Protein AF-A0A6A6Y5A8-F1 (afdb_monomer)

Solvent-ac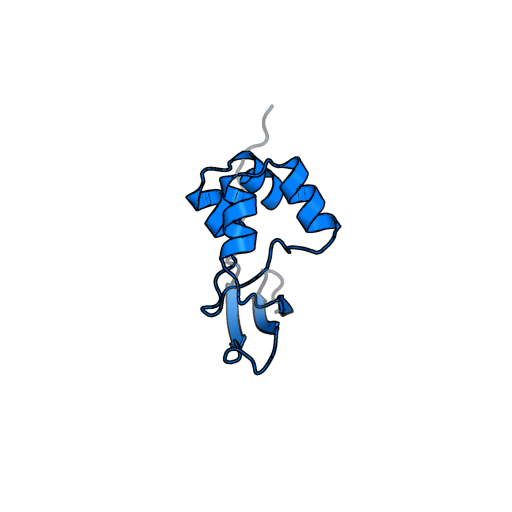cessible surface area (backbone atoms only — not comparable to full-atom values): 7106 Å² total; per-residue (Å²): 138,81,85,77,94,76,80,81,74,86,68,76,67,51,73,48,78,50,78,48,78,47,74,59,62,90,88,77,50,59,51,27,42,39,40,39,39,38,39,37,37,47,92,83,76,54,75,42,79,45,79,48,81,45,80,32,49,45,47,91,65,64,60,65,61,50,48,46,55,70,75,45,53,65,67,57,49,51,51,32,43,76,70,61,78,45,54,77,60,29,18,41,94,88,67,49,50,43,48,64,52,44,26,62,74,60,65,35,59,70,49,49,51,62,75,72,108

Radius of gyration: 19.73 Å; Cα contacts (8 Å, |Δi|>4): 165; chains: 1; bounding box: 42×52×41 Å

Structure (mmCIF, N/CA/C/O backbone):
data_AF-A0A6A6Y5A8-F1
#
_entry.id   AF-A0A6A6Y5A8-F1
#
loop_
_atom_site.group_PDB
_atom_site.id
_atom_site.type_symbol
_atom_site.label_atom_id
_atom_site.label_alt_id
_atom_site.label_comp_id
_atom_site.label_asym_id
_atom_site.label_entity_id
_atom_site.label_seq_id
_atom_site.pdbx_PDB_ins_code
_atom_site.Cartn_x
_atom_site.Cartn_y
_atom_site.Cartn_z
_atom_site.occupancy
_atom_site.B_iso_or_equiv
_atom_site.auth_seq_id
_atom_site.auth_comp_id
_atom_site.auth_asym_id
_atom_site.auth_atom_id
_atom_site.pdbx_PDB_model_num
ATOM 1 N N . MET A 1 1 ? 27.081 35.990 -9.761 1.00 36.75 1 MET A N 1
ATOM 2 C CA . MET A 1 1 ? 27.466 35.500 -11.101 1.00 36.75 1 MET A CA 1
ATOM 3 C C . MET A 1 1 ? 26.854 34.113 -11.242 1.00 36.75 1 MET A C 1
ATOM 5 O O . MET A 1 1 ? 27.252 33.217 -10.514 1.00 36.75 1 MET A O 1
ATOM 9 N N . VAL A 1 2 ? 25.778 33.991 -12.022 1.00 32.03 2 VAL A N 1
ATOM 10 C CA . VAL A 1 2 ? 24.966 32.763 -12.133 1.00 32.03 2 VAL A CA 1
ATOM 11 C C . VAL A 1 2 ? 25.552 31.892 -13.253 1.00 32.03 2 VAL A C 1
ATOM 13 O O . VAL A 1 2 ? 25.778 32.435 -14.339 1.00 32.03 2 VAL A O 1
ATOM 16 N N . PRO A 1 3 ? 25.821 30.590 -13.044 1.00 32.34 3 PRO A N 1
ATOM 17 C CA . PRO A 1 3 ? 26.278 29.718 -14.118 1.00 32.34 3 PRO A CA 1
ATOM 18 C C . PRO A 1 3 ? 25.130 29.467 -15.099 1.00 32.34 3 PRO A C 1
ATOM 20 O O . PRO A 1 3 ? 24.008 29.160 -14.699 1.00 32.34 3 PRO A O 1
ATOM 23 N N . ARG A 1 4 ? 25.421 29.635 -16.391 1.00 40.44 4 ARG A N 1
ATOM 24 C CA . ARG A 1 4 ? 24.475 29.472 -17.496 1.00 40.44 4 ARG A CA 1
ATOM 25 C C . ARG A 1 4 ? 24.060 28.007 -17.638 1.00 40.44 4 ARG A C 1
ATOM 27 O O . ARG A 1 4 ? 24.899 27.127 -17.797 1.00 40.44 4 ARG A O 1
ATOM 34 N N . THR A 1 5 ? 22.753 27.775 -17.627 1.00 48.47 5 THR A N 1
ATOM 35 C CA . THR A 1 5 ? 22.077 26.562 -18.094 1.00 48.47 5 THR A CA 1
ATOM 36 C C . THR A 1 5 ? 22.226 26.437 -19.611 1.00 48.47 5 THR A C 1
ATOM 38 O O . THR A 1 5 ? 21.337 26.777 -20.382 1.00 48.47 5 THR A O 1
ATOM 41 N N . SER A 1 6 ? 23.382 25.969 -20.056 1.00 48.44 6 SER A N 1
ATOM 42 C CA . SER A 1 6 ? 23.622 25.578 -21.443 1.00 48.44 6 SER A CA 1
ATOM 43 C C . SER A 1 6 ? 24.755 24.565 -21.410 1.00 48.44 6 SER A C 1
ATOM 45 O O . SER A 1 6 ? 25.895 24.991 -21.297 1.00 48.44 6 SER A O 1
ATOM 47 N N . ASP A 1 7 ? 24.392 23.277 -21.323 1.00 40.12 7 ASP A N 1
ATOM 48 C CA . ASP A 1 7 ? 25.179 22.074 -21.693 1.00 40.12 7 ASP A CA 1
ATOM 49 C C . ASP A 1 7 ? 24.679 20.790 -20.989 1.00 40.12 7 ASP A C 1
ATOM 51 O O . ASP A 1 7 ? 25.440 19.859 -20.728 1.00 40.12 7 ASP A O 1
ATOM 55 N N . VAL A 1 8 ? 23.376 20.667 -20.698 1.00 45.81 8 VAL A N 1
ATOM 56 C CA . VAL A 1 8 ? 22.810 19.332 -20.446 1.00 45.81 8 VAL A CA 1
ATOM 57 C C . VAL A 1 8 ? 22.413 18.770 -21.799 1.00 45.81 8 VAL A C 1
ATOM 59 O O . VAL A 1 8 ? 21.335 19.054 -22.315 1.00 45.81 8 VAL A O 1
ATOM 62 N N . ALA A 1 9 ? 23.326 18.012 -22.402 1.00 44.94 9 ALA A N 1
ATOM 63 C CA . ALA A 1 9 ? 23.002 17.164 -23.534 1.00 44.94 9 ALA A CA 1
ATOM 64 C C . ALA A 1 9 ? 21.714 16.386 -23.215 1.00 44.94 9 ALA A C 1
ATOM 66 O O . ALA A 1 9 ? 21.637 15.682 -22.204 1.00 44.94 9 ALA A O 1
ATOM 67 N N . ASN A 1 10 ? 20.699 16.542 -24.068 1.00 46.78 10 ASN A N 1
ATOM 68 C CA . ASN A 1 10 ? 19.480 15.741 -24.049 1.00 46.78 10 ASN A CA 1
ATOM 69 C C . ASN A 1 10 ? 19.849 14.292 -24.394 1.00 46.78 10 ASN A C 1
ATOM 71 O O . ASN A 1 10 ? 19.687 13.833 -25.522 1.00 46.78 10 ASN A O 1
ATOM 75 N N . PHE A 1 11 ? 20.404 13.570 -23.424 1.00 54.69 11 PHE A N 1
ATOM 76 C CA . PHE A 1 11 ? 20.615 12.140 -23.528 1.00 54.69 11 PHE A CA 1
ATOM 77 C C . PHE A 1 11 ? 19.246 11.473 -23.464 1.00 54.69 11 PHE A C 1
ATOM 79 O O . PHE A 1 11 ? 18.610 11.437 -22.410 1.00 54.69 11 PHE A O 1
ATOM 86 N N . VAL A 1 12 ? 18.791 10.962 -24.606 1.00 55.75 12 VAL A N 1
ATOM 87 C CA . VAL A 1 12 ? 17.581 10.146 -24.707 1.00 55.75 12 VAL A CA 1
ATOM 88 C C . VAL A 1 12 ? 17.759 8.929 -23.797 1.00 55.75 12 VAL A C 1
ATOM 90 O O . VAL A 1 12 ? 18.480 7.989 -24.126 1.00 55.75 12 VAL A O 1
ATOM 93 N N . ARG A 1 13 ? 17.140 8.963 -22.616 1.00 65.38 13 ARG A N 1
ATOM 94 C CA . ARG A 1 13 ? 17.007 7.793 -21.746 1.00 65.38 13 ARG A CA 1
ATOM 95 C C . ARG A 1 13 ? 15.870 6.950 -22.297 1.00 65.38 13 ARG A C 1
ATOM 97 O O . ARG A 1 13 ? 14.723 7.386 -22.272 1.00 65.38 13 ARG A O 1
ATOM 104 N N . TYR A 1 14 ? 16.183 5.753 -22.781 1.00 74.25 14 TYR A N 1
ATOM 105 C CA . TYR A 1 14 ? 15.148 4.780 -23.110 1.00 74.25 14 TYR A CA 1
ATOM 106 C C . TYR A 1 14 ? 14.816 3.982 -21.849 1.00 74.25 14 TYR A C 1
ATOM 108 O O . TYR A 1 14 ? 15.673 3.266 -21.321 1.00 74.25 14 TYR A O 1
ATOM 116 N N . ILE A 1 15 ? 13.592 4.156 -21.352 1.00 84.31 15 ILE A N 1
ATOM 117 C CA . ILE A 1 15 ? 13.054 3.437 -20.198 1.00 84.31 15 ILE A CA 1
ATOM 118 C C . ILE A 1 15 ? 11.868 2.618 -20.694 1.00 84.31 15 ILE A C 1
ATOM 120 O O . ILE A 1 15 ? 10.910 3.179 -21.218 1.00 84.31 15 ILE A O 1
ATOM 124 N N . ASP A 1 16 ? 11.957 1.305 -20.522 1.00 89.56 16 ASP A N 1
ATOM 125 C CA . ASP A 1 16 ? 10.870 0.367 -20.778 1.00 89.56 16 ASP A CA 1
ATOM 126 C C . ASP A 1 16 ? 10.446 -0.274 -19.455 1.00 89.56 16 ASP A C 1
ATOM 128 O O . ASP A 1 16 ? 11.284 -0.562 -18.592 1.00 89.56 16 ASP A O 1
ATOM 132 N N . GLU A 1 17 ? 9.145 -0.452 -19.269 1.00 92.06 17 GLU A N 1
ATOM 133 C CA . GLU A 1 17 ? 8.569 -0.871 -18.001 1.00 92.06 17 GLU A CA 1
ATOM 134 C C . GLU A 1 17 ? 7.452 -1.895 -18.197 1.00 92.06 17 GLU A C 1
ATOM 136 O O . GLU A 1 17 ? 6.450 -1.634 -18.857 1.00 92.06 17 GLU A O 1
ATOM 141 N N . ALA A 1 18 ? 7.592 -3.036 -17.522 1.00 93.12 18 ALA A N 1
ATOM 142 C CA . ALA A 1 18 ? 6.552 -4.047 -17.410 1.00 93.12 18 ALA A CA 1
ATOM 143 C C . ALA A 1 18 ? 6.079 -4.166 -15.956 1.00 93.12 18 ALA A C 1
ATOM 145 O O . ALA A 1 18 ? 6.877 -4.136 -15.012 1.00 93.12 18 ALA A O 1
ATOM 146 N N . ARG A 1 19 ? 4.767 -4.328 -15.771 1.00 93.31 19 ARG A N 1
ATOM 147 C CA . ARG A 1 19 ? 4.140 -4.525 -14.460 1.00 93.31 19 ARG A CA 1
ATOM 148 C C . ARG A 1 19 ? 3.266 -5.767 -14.466 1.00 93.31 19 ARG A C 1
ATOM 150 O O . ARG A 1 19 ? 2.534 -6.009 -15.419 1.00 93.31 19 ARG A O 1
ATOM 157 N N . LEU A 1 20 ? 3.315 -6.502 -13.363 1.00 93.12 20 LEU A N 1
ATOM 158 C CA . LEU A 1 20 ? 2.411 -7.600 -13.054 1.00 93.12 20 LEU A CA 1
ATOM 159 C C . LEU A 1 20 ? 1.810 -7.343 -11.674 1.00 93.12 20 LEU A C 1
ATOM 161 O O . LEU A 1 20 ? 2.547 -7.159 -10.707 1.00 93.12 20 LEU A O 1
ATOM 165 N N . SER A 1 21 ? 0.486 -7.362 -11.570 1.00 91.50 21 SER A N 1
ATOM 166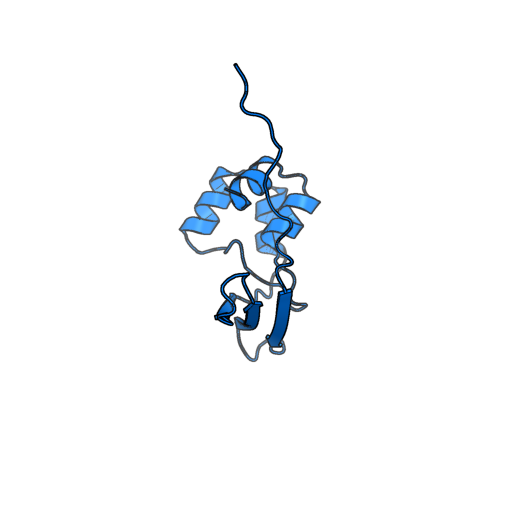 C CA . SER A 1 21 ? -0.219 -7.298 -10.292 1.00 91.50 21 SER A CA 1
ATOM 167 C C . SER A 1 21 ? -1.103 -8.525 -10.108 1.00 91.50 21 SER A C 1
ATOM 169 O O . SER A 1 21 ? -1.777 -8.977 -11.030 1.00 91.50 21 SER A O 1
ATOM 171 N N . PHE A 1 22 ? -1.100 -9.055 -8.890 1.00 91.44 22 PHE A N 1
ATOM 172 C CA . PHE A 1 22 ? -1.981 -10.127 -8.460 1.00 91.44 22 PHE A CA 1
ATOM 173 C C . PHE A 1 22 ? -2.721 -9.689 -7.202 1.00 91.44 22 PHE A C 1
ATOM 175 O O . PHE A 1 22 ? -2.111 -9.405 -6.168 1.00 91.44 22 PHE A O 1
ATOM 182 N N . ILE A 1 23 ? -4.045 -9.638 -7.304 1.00 90.00 23 ILE A N 1
ATOM 183 C CA . ILE A 1 23 ? -4.945 -9.341 -6.195 1.00 90.00 23 ILE A CA 1
ATOM 184 C C . ILE A 1 23 ? -5.818 -10.585 -6.019 1.00 90.00 23 ILE A C 1
ATOM 186 O O . ILE A 1 23 ? -6.649 -10.862 -6.885 1.00 90.00 23 ILE A O 1
ATOM 190 N N . PRO A 1 24 ? -5.602 -11.386 -4.963 1.00 87.75 24 PRO A N 1
ATOM 191 C CA . PRO A 1 24 ? -6.430 -12.554 -4.703 1.00 87.75 24 PRO A CA 1
ATOM 192 C C . PRO A 1 24 ? -7.875 -12.147 -4.410 1.00 87.75 24 PRO A C 1
ATOM 194 O O . PRO A 1 24 ? -8.144 -11.073 -3.869 1.00 87.75 24 PRO A O 1
ATOM 197 N N . SER A 1 25 ? -8.814 -13.050 -4.695 1.00 82.75 25 SER A N 1
ATOM 198 C CA . SER A 1 25 ? -10.187 -12.886 -4.228 1.00 82.75 25 SER A CA 1
ATOM 199 C C . SER A 1 25 ? -10.241 -12.844 -2.698 1.00 82.75 25 SER A C 1
ATOM 201 O O . SER A 1 25 ? -9.450 -13.476 -1.988 1.00 82.75 25 SER A O 1
ATOM 203 N N . MET A 1 26 ? -11.217 -12.099 -2.190 1.00 71.12 26 MET A N 1
ATOM 204 C CA . MET A 1 26 ? -11.410 -11.872 -0.762 1.00 71.12 26 MET A CA 1
ATOM 205 C C . MET A 1 26 ? -11.518 -13.185 0.018 1.00 71.12 26 MET A C 1
ATOM 207 O O . MET A 1 26 ? -12.378 -14.013 -0.259 1.00 71.12 26 MET A O 1
ATOM 211 N N . GLY A 1 27 ? -10.683 -13.341 1.049 1.00 71.00 27 GLY A N 1
ATOM 212 C CA . GLY A 1 27 ? -10.675 -14.528 1.913 1.00 71.00 27 GLY A CA 1
ATOM 213 C C . GLY A 1 27 ? -9.711 -15.639 1.490 1.00 71.00 27 GLY A C 1
ATOM 214 O O . GLY A 1 27 ? -9.541 -16.575 2.261 1.00 71.00 27 GLY A O 1
ATOM 215 N N . ILE A 1 28 ? -9.047 -15.524 0.334 1.00 79.62 28 ILE A N 1
ATOM 216 C CA . ILE A 1 28 ? -8.009 -16.480 -0.087 1.00 79.62 28 ILE A CA 1
ATOM 217 C C . ILE A 1 28 ? -6.647 -16.111 0.513 1.00 79.62 28 ILE A C 1
ATOM 219 O O . ILE A 1 28 ? -5.948 -16.960 1.054 1.00 79.62 28 ILE A O 1
ATOM 223 N N . CYS A 1 29 ? -6.257 -14.839 0.418 1.00 81.31 29 CYS A N 1
ATOM 224 C CA . CYS A 1 29 ? -4.999 -14.326 0.956 1.00 81.31 29 CYS A CA 1
ATOM 225 C C . CYS A 1 29 ? -5.168 -12.850 1.340 1.00 81.31 29 CYS A C 1
ATOM 227 O O . CYS A 1 29 ? -5.912 -12.115 0.692 1.00 81.31 29 CYS A O 1
ATOM 229 N N . SER A 1 30 ? -4.492 -12.422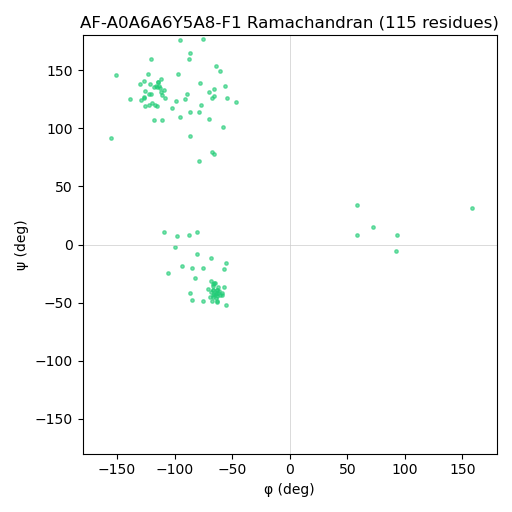 2.407 1.00 86.56 30 SER A N 1
ATOM 230 C CA . SER A 1 30 ? -4.539 -11.050 2.925 1.00 86.56 30 SER A CA 1
ATOM 231 C C . SER A 1 30 ? -3.521 -10.118 2.272 1.00 86.56 30 SER A C 1
ATOM 233 O O . SER A 1 30 ? -3.346 -9.005 2.751 1.00 86.56 30 SER A O 1
ATOM 235 N N . ASN A 1 31 ? -2.828 -10.556 1.217 1.00 90.44 31 ASN A N 1
ATOM 236 C CA . ASN A 1 31 ? -1.793 -9.777 0.548 1.00 90.44 31 ASN A CA 1
ATOM 237 C C . ASN A 1 31 ? -2.025 -9.744 -0.965 1.00 90.44 31 ASN A C 1
ATOM 239 O O . ASN A 1 31 ? -2.307 -10.771 -1.581 1.00 90.44 31 ASN A O 1
ATOM 243 N N . SER A 1 32 ? -1.838 -8.575 -1.570 1.00 91.69 32 SER A N 1
ATOM 244 C CA . SER A 1 32 ? -1.661 -8.434 -3.015 1.00 91.69 32 SER A CA 1
ATOM 245 C C . SER A 1 32 ? -0.179 -8.34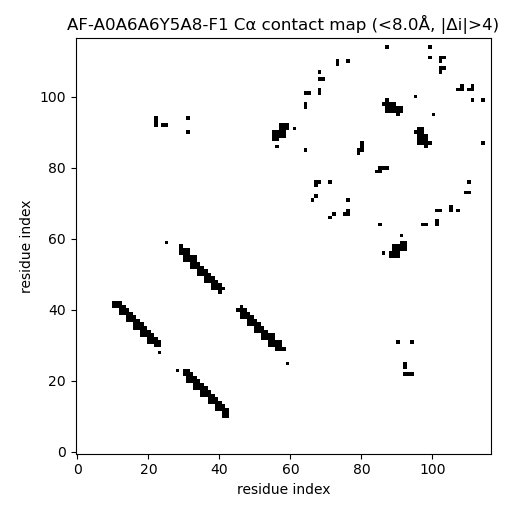4 -3.347 1.00 91.69 32 SER A C 1
ATOM 247 O O . SER A 1 32 ? 0.613 -7.801 -2.576 1.00 91.69 32 SER A O 1
ATOM 249 N N . ILE A 1 33 ? 0.197 -8.874 -4.504 1.00 93.19 33 ILE A N 1
ATOM 250 C CA . ILE A 1 33 ? 1.577 -8.877 -4.979 1.00 93.19 33 ILE A CA 1
ATOM 251 C C . ILE A 1 33 ? 1.670 -7.970 -6.200 1.00 93.19 33 ILE A C 1
ATOM 253 O O . ILE A 1 33 ? 0.824 -8.022 -7.092 1.00 93.19 33 ILE A O 1
ATOM 257 N N . SER A 1 34 ? 2.698 -7.130 -6.247 1.00 93.25 34 SER A N 1
ATOM 258 C CA . SER A 1 34 ? 3.026 -6.314 -7.413 1.00 93.25 34 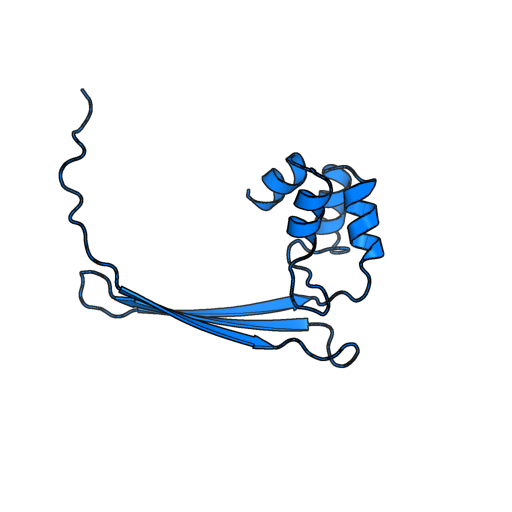SER A CA 1
ATOM 259 C C . SER A 1 34 ? 4.492 -6.497 -7.759 1.00 93.25 34 SER A C 1
ATOM 261 O O . SER A 1 34 ? 5.362 -6.269 -6.918 1.00 93.25 34 SER A O 1
ATOM 263 N N . ALA A 1 35 ? 4.762 -6.890 -8.996 1.00 94.31 35 ALA A N 1
ATOM 264 C CA . ALA A 1 35 ? 6.096 -6.966 -9.555 1.00 94.31 35 ALA A CA 1
ATOM 265 C C . ALA A 1 35 ? 6.256 -5.895 -10.638 1.00 94.31 35 ALA A C 1
ATOM 267 O O . ALA A 1 35 ? 5.415 -5.748 -11.528 1.00 94.31 35 ALA A O 1
ATOM 268 N N . ARG A 1 36 ? 7.352 -5.144 -10.560 1.00 95.56 36 ARG A N 1
ATOM 269 C CA . ARG A 1 36 ? 7.730 -4.101 -11.512 1.00 95.56 36 ARG A CA 1
ATOM 270 C C . ARG A 1 36 ? 9.106 -4.425 -12.074 1.00 95.56 36 ARG A C 1
ATOM 272 O O . ARG A 1 36 ? 10.046 -4.655 -11.315 1.00 95.56 36 ARG A O 1
ATOM 279 N N . PHE A 1 37 ? 9.218 -4.398 -13.393 1.00 92.88 37 PHE A N 1
ATOM 280 C CA . PHE A 1 37 ? 10.452 -4.612 -14.135 1.00 92.88 37 PHE A CA 1
ATOM 281 C C . PHE A 1 37 ? 10.735 -3.351 -14.940 1.00 92.88 37 PHE A C 1
ATOM 283 O O . PHE A 1 37 ? 9.896 -2.934 -15.733 1.00 92.88 37 PHE A O 1
ATOM 290 N N . VAL A 1 38 ? 11.895 -2.735 -14.730 1.00 92.75 38 VAL A N 1
ATOM 291 C CA . VAL A 1 38 ? 12.305 -1.524 -15.447 1.00 92.75 38 VAL A CA 1
ATOM 292 C C . VAL A 1 38 ? 13.616 -1.798 -16.158 1.00 92.75 38 VAL A C 1
ATOM 294 O O . VAL A 1 38 ? 14.630 -2.092 -15.525 1.00 92.75 38 VAL A O 1
ATOM 297 N N . LYS A 1 39 ? 13.609 -1.674 -17.478 1.00 90.19 39 LYS A N 1
ATOM 298 C CA . LYS A 1 39 ? 14.805 -1.695 -18.309 1.00 90.19 39 LYS A CA 1
ATOM 299 C C . LYS A 1 39 ? 15.187 -0.255 -18.623 1.00 90.19 39 LYS A C 1
ATOM 301 O O . LYS A 1 39 ? 14.395 0.491 -19.184 1.00 90.19 39 LYS A O 1
ATOM 306 N N . SER A 1 40 ? 16.408 0.130 -18.277 1.00 87.44 40 SER A N 1
ATOM 307 C CA . SER A 1 40 ? 16.955 1.452 -18.577 1.00 87.44 40 SER A CA 1
ATOM 308 C C . SER A 1 40 ? 18.205 1.313 -19.431 1.00 87.44 40 SER A C 1
ATOM 310 O O . SER A 1 40 ? 19.112 0.549 -19.097 1.00 87.44 40 SER A O 1
ATOM 312 N N . ILE A 1 41 ? 18.254 2.046 -20.540 1.00 82.19 41 ILE A N 1
ATOM 313 C CA . ILE A 1 41 ? 19.445 2.172 -21.377 1.00 82.19 41 ILE A CA 1
ATOM 314 C C . ILE A 1 41 ? 19.947 3.603 -21.214 1.00 82.19 41 ILE A C 1
ATOM 316 O O . ILE A 1 41 ? 19.330 4.557 -21.690 1.00 82.19 41 ILE A O 1
ATOM 320 N N . ASN A 1 42 ? 21.058 3.744 -20.495 1.00 76.12 42 ASN A N 1
ATOM 321 C CA . ASN A 1 42 ? 21.740 5.022 -20.337 1.00 76.12 42 ASN A CA 1
ATOM 322 C C . ASN A 1 42 ? 22.717 5.260 -21.496 1.00 76.12 42 ASN A C 1
ATOM 324 O O . ASN A 1 42 ? 23.114 4.335 -22.205 1.00 76.12 42 ASN A O 1
ATOM 328 N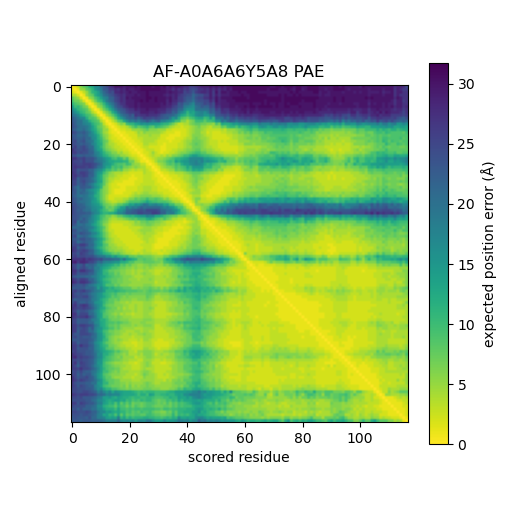 N . SER A 1 43 ? 23.158 6.509 -21.634 1.00 67.69 43 SER A N 1
ATOM 329 C CA . SER A 1 43 ? 24.117 6.970 -22.647 1.00 67.69 43 SER A CA 1
ATOM 330 C C . SER A 1 43 ? 25.454 6.220 -22.663 1.00 67.69 43 SER A C 1
ATOM 332 O O . SER A 1 43 ? 26.168 6.272 -23.658 1.00 67.69 43 SER A O 1
ATOM 334 N N . SER A 1 44 ? 25.776 5.473 -21.604 1.00 64.88 44 SER A N 1
ATOM 335 C CA . SER A 1 44 ? 26.942 4.590 -21.517 1.00 64.88 44 SER A CA 1
ATOM 336 C C . SER A 1 44 ? 26.764 3.216 -22.191 1.00 64.88 44 SER A C 1
ATOM 338 O O . SER A 1 44 ? 27.596 2.339 -21.978 1.00 64.88 44 SER A O 1
ATOM 340 N N . LEU A 1 45 ? 25.697 3.003 -22.980 1.00 66.19 45 LEU A N 1
ATOM 341 C CA . LEU A 1 45 ? 25.391 1.771 -23.740 1.00 66.19 45 LEU A CA 1
ATOM 342 C C . LEU A 1 45 ? 25.262 0.483 -22.904 1.00 66.19 45 LEU A C 1
ATOM 344 O O . LEU A 1 45 ? 25.113 -0.603 -23.460 1.00 66.19 45 LEU A O 1
ATOM 348 N N . GLN A 1 46 ? 25.262 0.579 -21.574 1.00 78.00 46 GLN A N 1
ATOM 349 C CA . GLN A 1 46 ? 25.045 -0.564 -20.690 1.00 78.00 46 GLN A CA 1
ATOM 350 C C . GLN A 1 46 ? 23.566 -0.637 -20.290 1.00 78.00 46 GLN A C 1
ATOM 352 O O . GLN A 1 46 ? 23.105 0.221 -19.527 1.00 78.00 46 GLN A O 1
ATOM 357 N N . PRO A 1 47 ? 22.805 -1.633 -20.781 1.00 82.88 47 PRO A N 1
ATOM 358 C CA . PRO A 1 47 ? 21.440 -1.841 -20.326 1.00 82.88 47 PRO A CA 1
ATOM 359 C C . PRO A 1 47 ? 21.447 -2.254 -18.851 1.00 82.88 47 PRO A C 1
ATOM 361 O O . PRO A 1 47 ? 22.206 -3.131 -18.439 1.00 82.88 47 PRO A O 1
ATOM 364 N N . ARG A 1 48 ? 20.581 -1.633 -18.051 1.00 86.94 48 ARG A N 1
ATOM 365 C CA . ARG A 1 48 ? 20.319 -2.014 -16.661 1.00 86.94 48 ARG A CA 1
ATOM 366 C C . ARG A 1 48 ? 18.900 -2.539 -16.538 1.00 86.94 48 ARG A C 1
ATOM 368 O O . ARG A 1 48 ? 17.974 -1.940 -17.083 1.00 86.94 48 ARG A O 1
ATOM 375 N N . LEU A 1 49 ? 18.743 -3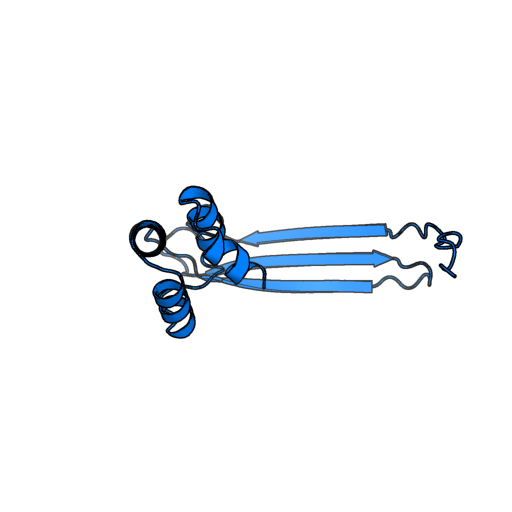.638 -15.809 1.00 89.31 49 LEU A N 1
ATOM 376 C CA . LEU A 1 49 ? 17.447 -4.187 -15.439 1.00 89.31 49 LEU A CA 1
ATOM 377 C C . LEU A 1 49 ? 17.250 -4.007 -13.935 1.00 89.31 49 LEU A C 1
ATOM 379 O O . LEU A 1 49 ? 18.106 -4.392 -13.143 1.00 89.31 49 LEU A O 1
ATOM 383 N N . TYR A 1 50 ? 16.118 -3.428 -13.563 1.00 91.31 50 TYR A N 1
ATOM 384 C CA . TYR A 1 50 ? 15.689 -3.249 -12.187 1.00 91.31 50 TYR A CA 1
ATOM 385 C C . TYR A 1 50 ? 14.418 -4.051 -11.956 1.00 91.31 50 TYR A C 1
ATOM 387 O O . TYR A 1 50 ? 13.501 -4.026 -12.776 1.00 91.31 50 TYR A O 1
ATOM 395 N N . THR A 1 51 ? 14.361 -4.742 -10.825 1.00 92.81 51 THR A N 1
ATOM 396 C CA . THR A 1 51 ? 13.198 -5.521 -10.406 1.00 92.81 51 THR A CA 1
ATOM 397 C C . THR A 1 51 ? 12.771 -5.074 -9.024 1.00 92.81 51 THR A C 1
ATOM 399 O O . THR A 1 51 ? 13.599 -5.001 -8.118 1.00 92.81 51 THR A O 1
ATOM 402 N N . GLN A 1 52 ? 11.483 -4.822 -8.850 1.00 95.19 52 GLN A N 1
ATOM 403 C CA . GLN A 1 52 ? 10.888 -4.533 -7.556 1.00 95.19 52 GLN A CA 1
ATOM 404 C C . GLN A 1 52 ? 9.719 -5.485 -7.335 1.00 95.19 52 GLN A C 1
ATOM 406 O O . GLN A 1 52 ? 8.821 -5.569 -8.172 1.00 95.19 52 GLN A O 1
ATOM 411 N N . LEU A 1 53 ? 9.738 -6.189 -6.207 1.00 94.25 53 LEU A N 1
ATOM 412 C CA . LEU A 1 53 ? 8.652 -7.047 -5.755 1.00 94.25 53 LEU A CA 1
ATOM 413 C C . LEU A 1 53 ? 8.091 -6.457 -4.465 1.00 94.25 53 LEU A C 1
ATOM 415 O O . LEU A 1 53 ? 8.812 -6.338 -3.479 1.00 94.25 53 LEU A O 1
ATOM 419 N N . ASN A 1 54 ? 6.814 -6.093 -4.482 1.00 92.75 54 ASN A N 1
ATOM 420 C CA . ASN A 1 54 ? 6.116 -5.541 -3.330 1.00 92.75 54 ASN A CA 1
ATOM 421 C C . ASN A 1 54 ? 4.962 -6.464 -2.936 1.00 92.75 54 ASN A C 1
ATOM 423 O O . ASN A 1 54 ? 4.187 -6.896 -3.795 1.00 92.75 54 ASN A O 1
ATOM 427 N N . ALA A 1 55 ? 4.821 -6.705 -1.636 1.00 92.62 55 ALA A N 1
ATOM 428 C CA . ALA A 1 55 ? 3.634 -7.305 -1.050 1.00 92.62 55 ALA A CA 1
ATOM 429 C C . ALA A 1 55 ? 2.882 -6.222 -0.274 1.00 92.62 55 ALA A C 1
ATOM 431 O O . ALA A 1 55 ? 3.463 -5.551 0.576 1.00 92.62 55 ALA A O 1
ATOM 432 N N . PHE A 1 56 ? 1.602 -6.046 -0.579 1.00 92.62 56 PHE A N 1
ATOM 433 C CA . PHE A 1 56 ? 0.743 -5.067 0.079 1.00 92.62 56 PHE A CA 1
ATOM 434 C C . PHE A 1 56 ? -0.348 -5.781 0.846 1.00 92.62 56 PHE A C 1
ATOM 436 O O . PHE A 1 56 ? -0.987 -6.682 0.298 1.00 92.62 56 PHE A O 1
ATOM 443 N N . ARG A 1 57 ? -0.609 -5.337 2.071 1.00 91.75 57 ARG A N 1
ATOM 444 C CA . ARG A 1 57 ? -1.733 -5.834 2.855 1.00 91.75 57 ARG A CA 1
ATOM 445 C C . ARG A 1 57 ? -3.049 -5.434 2.183 1.00 91.75 57 ARG A C 1
ATOM 447 O O . ARG A 1 57 ? -3.261 -4.269 1.857 1.00 91.75 57 ARG A O 1
ATOM 454 N N . LEU A 1 58 ? -3.919 -6.415 1.971 1.00 90.94 58 LEU A N 1
ATOM 455 C CA . LEU A 1 58 ? -5.298 -6.222 1.544 1.00 90.94 58 LEU A CA 1
ATOM 456 C C . LEU A 1 58 ? -6.183 -6.101 2.773 1.00 90.94 58 LEU A C 1
ATOM 458 O O . LEU A 1 58 ? -6.211 -6.994 3.624 1.00 90.94 58 LEU A O 1
ATOM 462 N N . VAL A 1 59 ? -6.931 -5.011 2.843 1.00 88.06 59 VAL A N 1
ATOM 463 C CA . VAL A 1 59 ? -7.842 -4.740 3.950 1.00 88.06 59 VAL A CA 1
ATOM 464 C C . VAL A 1 59 ? -9.282 -4.873 3.469 1.00 88.06 59 VAL A C 1
ATOM 466 O O . VAL A 1 59 ? -9.658 -4.404 2.397 1.00 88.06 59 VAL A O 1
ATOM 469 N N . LYS A 1 60 ? -10.092 -5.592 4.255 1.00 76.00 60 LYS A N 1
ATOM 470 C CA . LYS A 1 60 ? -11.505 -5.826 3.924 1.00 76.00 60 LYS A CA 1
ATOM 471 C C . LYS A 1 60 ? -12.410 -4.661 4.321 1.00 76.00 60 LYS A C 1
ATOM 473 O O . LYS A 1 60 ? -13.466 -4.500 3.722 1.00 76.00 60 LYS A O 1
ATOM 478 N N . GLY A 1 61 ? -12.032 -3.925 5.363 1.00 71.19 61 GLY A N 1
ATOM 479 C CA . GLY A 1 61 ? -12.847 -2.871 5.954 1.00 71.19 61 GLY A CA 1
ATOM 480 C C . GLY A 1 61 ? -12.359 -1.500 5.520 1.00 71.19 61 GLY A C 1
ATOM 481 O O . GLY A 1 61 ? -11.236 -1.126 5.837 1.00 71.19 61 GLY A O 1
ATOM 482 N N . TYR A 1 62 ? -13.226 -0.770 4.822 1.00 81.31 62 TYR A N 1
ATOM 483 C CA . TYR A 1 62 ? -13.059 0.654 4.538 1.00 81.31 62 TYR A CA 1
ATOM 484 C C . TYR A 1 62 ? -13.190 1.504 5.810 1.00 81.31 62 TYR A C 1
ATOM 486 O O . TYR A 1 62 ? -12.540 2.537 5.940 1.00 81.31 62 TYR A O 1
ATOM 494 N N . ASP A 1 63 ? -14.008 1.033 6.752 1.00 88.94 63 ASP A N 1
ATOM 495 C CA . ASP A 1 63 ? -14.527 1.829 7.862 1.00 88.94 63 ASP A CA 1
ATOM 496 C C . ASP A 1 63 ? -13.438 2.317 8.816 1.00 88.94 63 ASP A C 1
ATOM 498 O O . ASP A 1 63 ? -13.460 3.478 9.198 1.00 88.94 63 ASP A O 1
ATOM 502 N N . LEU A 1 64 ? -12.450 1.477 9.150 1.00 90.62 64 LEU A N 1
ATOM 503 C CA . LEU A 1 64 ? -11.362 1.868 10.054 1.00 90.62 64 LEU A CA 1
ATOM 504 C C . LEU A 1 64 ? -10.529 3.013 9.469 1.00 90.62 64 LEU A C 1
ATOM 506 O O . LEU A 1 64 ? -10.273 4.005 10.145 1.00 90.62 64 LEU A O 1
ATOM 510 N N . HIS A 1 65 ? -10.098 2.880 8.211 1.00 92.00 65 HIS A N 1
ATOM 511 C CA . HIS A 1 65 ? -9.333 3.932 7.548 1.00 92.00 65 HIS A CA 1
ATOM 512 C C . HIS A 1 65 ? -10.197 5.172 7.327 1.00 92.00 65 HIS A C 1
ATOM 514 O O . HIS A 1 65 ? -9.718 6.284 7.494 1.00 92.00 65 HIS A O 1
ATOM 520 N N . ALA A 1 66 ? -11.467 5.008 6.967 1.00 90.38 66 ALA A N 1
ATOM 521 C CA . ALA A 1 66 ? -12.366 6.137 6.773 1.00 90.38 66 ALA A CA 1
ATOM 522 C C . ALA A 1 66 ? -12.594 6.924 8.066 1.00 90.38 66 ALA A C 1
ATOM 524 O O . ALA A 1 66 ? -12.515 8.145 8.035 1.00 90.38 66 ALA A O 1
ATOM 525 N N . ASP A 1 67 ? -12.822 6.239 9.186 1.00 91.38 67 ASP A N 1
ATOM 526 C CA . ASP A 1 67 ? -13.023 6.856 10.496 1.00 91.38 67 ASP A CA 1
ATOM 527 C C . ASP A 1 67 ? -11.765 7.601 10.961 1.00 91.38 67 ASP A C 1
ATOM 529 O O . ASP A 1 67 ? -11.843 8.775 11.315 1.00 91.38 67 ASP A O 1
ATOM 533 N N . LEU A 1 68 ? -10.586 6.974 10.836 1.00 90.75 68 LEU A N 1
ATOM 534 C CA . LEU A 1 68 ? -9.299 7.601 11.163 1.00 90.75 68 LEU A CA 1
ATOM 535 C C . LEU A 1 68 ? -9.032 8.872 10.351 1.00 90.75 68 LEU A C 1
ATOM 537 O O . LEU A 1 68 ? -8.568 9.857 10.907 1.00 90.75 68 LEU A O 1
ATOM 541 N N . PHE A 1 69 ? -9.313 8.866 9.047 1.00 90.69 69 PHE A N 1
ATOM 542 C CA . PHE A 1 69 ? -9.027 10.019 8.185 1.00 90.69 69 PHE A CA 1
ATOM 543 C C . PHE A 1 69 ? -10.140 11.074 8.201 1.00 90.69 69 PHE A C 1
ATOM 545 O O . PHE A 1 69 ? -9.894 12.214 7.824 1.00 90.69 69 PHE A O 1
ATOM 552 N N . TYR A 1 70 ? -11.360 10.715 8.601 1.00 90.12 70 TYR A N 1
ATOM 553 C CA . TYR A 1 70 ? -12.470 11.659 8.715 1.00 90.12 70 TYR A CA 1
ATOM 554 C C . TYR A 1 70 ? -12.504 12.358 10.079 1.00 90.12 70 TYR A C 1
ATOM 556 O O . TYR A 1 70 ? -12.761 13.558 10.137 1.00 90.12 70 TYR A O 1
ATOM 564 N N . ASN A 1 71 ? -12.259 11.615 11.162 1.00 89.75 71 ASN A N 1
ATOM 565 C CA . ASN A 1 71 ? -12.370 12.112 12.535 1.00 89.75 71 ASN A CA 1
ATOM 566 C C . ASN A 1 71 ? -11.016 12.353 13.214 1.00 89.75 71 ASN A C 1
ATOM 568 O O . ASN A 1 71 ? -10.961 13.133 14.164 1.00 89.75 71 ASN A O 1
ATOM 572 N N . GLY A 1 72 ? -9.956 11.674 12.771 1.00 86.69 72 GLY A N 1
ATOM 573 C CA . GLY A 1 72 ? -8.656 11.721 13.428 1.00 86.69 72 GLY A CA 1
ATOM 574 C C . GLY A 1 72 ? -7.755 12.863 12.961 1.00 86.69 72 GLY A C 1
ATOM 575 O O . GLY A 1 72 ? -7.925 13.424 11.876 1.00 86.69 72 GLY A O 1
ATOM 576 N N . ASN A 1 73 ? -6.770 13.201 13.790 1.00 89.69 73 ASN A N 1
ATOM 577 C CA . ASN A 1 73 ? -5.698 14.146 13.455 1.00 89.69 73 ASN A CA 1
ATOM 578 C C . ASN A 1 73 ? -4.427 13.435 12.948 1.00 89.69 73 ASN A C 1
ATOM 580 O O . ASN A 1 73 ? -4.344 12.204 12.899 1.00 89.69 73 ASN A O 1
ATOM 584 N N . VAL A 1 74 ? -3.421 14.216 12.535 1.00 89.75 74 VAL A N 1
ATOM 585 C CA . VAL A 1 74 ? -2.183 13.666 11.965 1.00 89.75 74 VAL A CA 1
ATOM 586 C C . VAL A 1 74 ? -1.399 12.838 12.988 1.00 89.75 74 VAL A C 1
ATOM 588 O O . VAL A 1 74 ? -0.796 11.832 12.619 1.00 89.75 74 VAL A O 1
ATOM 591 N N . GLU A 1 75 ? -1.447 13.198 14.273 1.00 91.62 75 GLU A N 1
ATOM 592 C CA . GLU A 1 75 ? -0.779 12.471 15.352 1.00 91.62 75 GLU A CA 1
ATOM 593 C C . GLU A 1 75 ? -1.415 11.098 15.602 1.00 91.62 75 GLU A C 1
ATOM 595 O O . GLU A 1 75 ? -0.706 10.112 15.802 1.00 91.62 75 GLU A O 1
ATOM 600 N N . GLU A 1 76 ? -2.743 11.007 15.559 1.00 92.94 76 GLU A N 1
ATOM 601 C CA . GLU A 1 76 ? -3.484 9.750 15.676 1.00 92.94 76 GLU A CA 1
ATOM 602 C C . GLU A 1 76 ? -3.220 8.837 14.478 1.00 92.94 76 GLU A C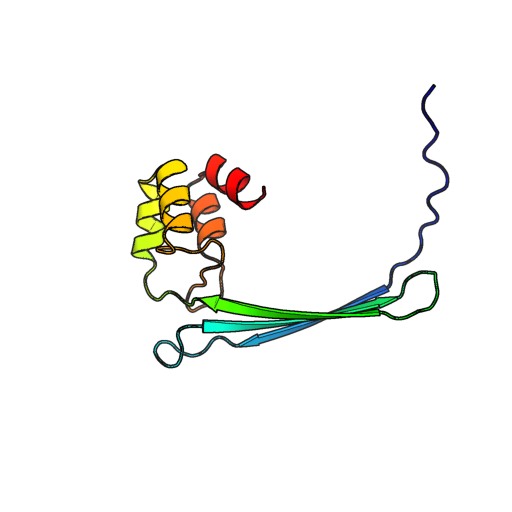 1
ATOM 604 O O . GLU A 1 76 ? -3.037 7.628 14.643 1.00 92.94 76 GLU A O 1
ATOM 609 N N . ILE A 1 77 ? -3.128 9.411 13.277 1.00 90.94 77 ILE A N 1
ATOM 610 C CA . ILE A 1 77 ? -2.780 8.679 12.056 1.00 90.94 77 ILE A CA 1
ATOM 611 C C . ILE A 1 77 ? -1.325 8.179 12.113 1.00 90.94 77 ILE A C 1
ATOM 613 O O . ILE A 1 77 ? -1.076 7.005 11.829 1.00 90.94 77 ILE A O 1
ATOM 617 N N . ASP A 1 78 ? -0.367 9.008 12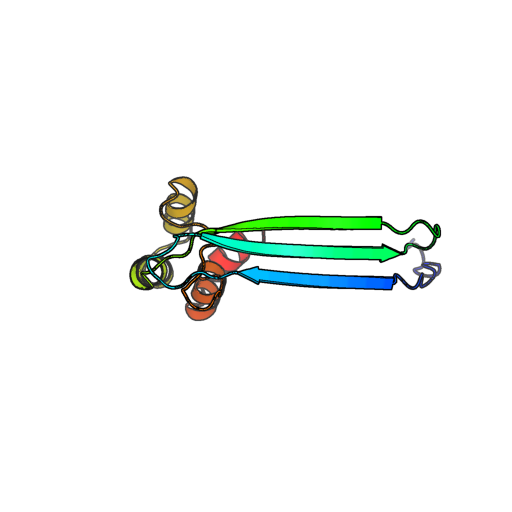.541 1.00 91.19 78 ASP A N 1
ATOM 618 C CA . ASP A 1 78 ? 1.031 8.600 12.760 1.00 91.19 78 ASP A CA 1
ATOM 619 C C . ASP A 1 78 ? 1.126 7.497 13.826 1.00 91.19 78 ASP A C 1
ATOM 621 O O . ASP A 1 78 ? 1.798 6.481 13.616 1.00 91.19 78 ASP A O 1
ATOM 625 N N . ALA A 1 79 ? 0.391 7.622 14.934 1.00 94.25 79 ALA A N 1
ATOM 626 C CA . ALA A 1 79 ? 0.315 6.584 15.956 1.00 94.25 79 ALA A CA 1
ATOM 627 C C . ALA A 1 79 ? -0.265 5.273 15.397 1.00 94.25 79 ALA A C 1
ATOM 629 O O . ALA A 1 79 ? 0.247 4.186 15.697 1.00 94.25 79 ALA A O 1
ATOM 630 N N . ALA A 1 80 ? -1.290 5.348 14.544 1.00 93.06 80 ALA A N 1
ATOM 631 C CA . ALA A 1 80 ? -1.886 4.188 13.889 1.00 93.06 80 ALA A CA 1
ATOM 632 C C . ALA A 1 80 ? -0.921 3.515 12.891 1.00 93.06 80 ALA A C 1
ATOM 634 O O . ALA A 1 80 ? -0.886 2.283 12.814 1.00 93.06 80 ALA A O 1
ATOM 635 N N . PHE A 1 81 ? -0.087 4.288 12.185 1.00 93.06 81 PHE A N 1
ATOM 636 C CA . PHE A 1 81 ? 0.984 3.749 11.342 1.00 93.06 81 PHE A CA 1
ATOM 637 C C . PHE A 1 81 ? 2.080 3.068 12.164 1.00 93.06 81 PHE A C 1
ATOM 639 O O . PHE A 1 81 ? 2.456 1.933 11.871 1.00 93.06 81 PHE A O 1
ATOM 646 N N . ARG A 1 82 ? 2.575 3.719 13.223 1.00 92.75 82 ARG A N 1
ATOM 647 C CA . ARG A 1 82 ? 3.656 3.177 14.069 1.00 92.75 82 ARG A CA 1
ATOM 648 C C . ARG A 1 82 ? 3.247 1.921 14.828 1.00 92.75 82 ARG A C 1
ATOM 650 O O . ARG A 1 82 ? 4.076 1.042 15.049 1.00 92.75 82 ARG A O 1
ATOM 657 N N . SER A 1 83 ? 1.979 1.829 15.216 1.00 94.62 83 SER A N 1
ATOM 658 C CA . SER A 1 83 ? 1.414 0.645 15.871 1.00 94.62 83 SER A CA 1
ATOM 659 C C . SER A 1 83 ? 1.049 -0.480 14.896 1.00 94.62 83 SER A C 1
ATOM 661 O O . SER A 1 83 ? 0.720 -1.581 15.335 1.00 94.62 83 SER A O 1
ATOM 663 N N . GLY A 1 84 ? 1.114 -0.237 13.581 1.00 90.69 84 GLY A N 1
ATOM 664 C CA . GLY A 1 84 ? 0.780 -1.220 12.549 1.00 90.69 84 GLY A CA 1
ATOM 665 C C . GLY A 1 84 ? -0.717 -1.519 12.421 1.00 90.69 84 GLY A C 1
ATOM 666 O O . GLY A 1 84 ? -1.091 -2.507 11.786 1.00 90.69 84 GLY A O 1
ATOM 667 N N . VAL A 1 85 ? -1.583 -0.684 13.007 1.00 92.44 85 VAL A N 1
ATOM 668 C CA . VAL A 1 85 ? -3.046 -0.790 12.873 1.00 92.44 85 VAL A CA 1
ATOM 669 C C . VAL A 1 85 ? -3.443 -0.578 11.408 1.00 92.44 85 VAL A C 1
ATOM 671 O O . VAL A 1 85 ? -4.143 -1.402 10.802 1.00 92.44 85 VAL A O 1
ATOM 674 N N . ILE A 1 86 ? -2.902 0.482 10.808 1.00 92.62 86 ILE A N 1
ATOM 675 C CA . ILE A 1 86 ? -2.968 0.760 9.372 1.00 92.62 86 ILE A CA 1
ATOM 676 C C . ILE A 1 86 ? -1.561 0.849 8.780 1.00 92.62 86 ILE A C 1
ATOM 678 O O . ILE A 1 86 ? -0.586 1.061 9.497 1.00 92.62 86 ILE A O 1
ATOM 682 N N . THR A 1 87 ? -1.445 0.684 7.464 1.00 91.62 87 THR A N 1
ATOM 683 C CA . THR A 1 87 ? -0.208 0.970 6.730 1.00 91.62 87 THR A CA 1
ATOM 684 C C . THR A 1 87 ? -0.487 1.990 5.628 1.00 91.62 87 THR A C 1
ATOM 686 O O . THR A 1 87 ? -1.560 1.931 5.022 1.00 91.62 87 THR A O 1
ATOM 689 N N . PRO A 1 88 ? 0.469 2.879 5.295 1.00 90.44 88 PRO A N 1
ATOM 690 C CA . PRO A 1 88 ? 0.304 3.849 4.207 1.00 90.44 88 PRO A CA 1
ATOM 691 C C . PRO A 1 88 ? -0.011 3.211 2.848 1.00 90.44 88 PRO A C 1
ATOM 693 O O . PRO A 1 88 ? -0.530 3.865 1.945 1.00 90.44 88 PRO A O 1
ATOM 696 N N . TYR A 1 89 ? 0.321 1.925 2.708 1.00 92.12 89 TYR A N 1
ATOM 697 C CA . TYR A 1 89 ? 0.240 1.161 1.473 1.00 92.12 89 TYR A CA 1
ATOM 698 C C . TYR A 1 89 ? -0.873 0.108 1.477 1.00 92.12 89 TYR A C 1
ATOM 700 O O . TYR A 1 89 ? -0.903 -0.743 0.582 1.00 92.12 89 TYR A O 1
ATOM 708 N N . ASP A 1 90 ? -1.765 0.135 2.471 1.00 93.19 90 ASP A N 1
ATOM 709 C CA . ASP A 1 90 ? -2.915 -0.763 2.512 1.00 93.19 90 ASP A CA 1
ATOM 710 C C . ASP A 1 90 ? -3.751 -0.612 1.244 1.00 93.19 90 ASP A C 1
ATOM 712 O O . ASP A 1 90 ? -4.017 0.503 0.780 1.00 93.19 90 ASP A O 1
ATOM 716 N N . LYS A 1 91 ? -4.174 -1.751 0.695 1.00 91.81 91 LYS A N 1
ATOM 717 C CA . LYS A 1 91 ? -4.992 -1.801 -0.511 1.00 91.81 91 LYS A CA 1
ATOM 718 C C . LYS A 1 91 ? -6.396 -2.301 -0.239 1.00 91.81 91 LYS A C 1
ATOM 720 O O . LYS A 1 91 ? -6.589 -3.247 0.526 1.00 91.81 91 LYS A O 1
ATOM 725 N N . ASP A 1 92 ? -7.353 -1.710 -0.940 1.00 88.44 92 ASP A N 1
ATOM 726 C CA . ASP A 1 92 ? -8.706 -2.244 -1.022 1.00 88.44 92 ASP A CA 1
ATOM 727 C C . ASP A 1 92 ? -8.775 -3.473 -1.952 1.00 88.44 92 ASP A C 1
ATOM 729 O O . ASP A 1 92 ? -7.798 -3.883 -2.591 1.00 88.44 92 ASP A O 1
ATOM 733 N N . CYS A 1 93 ? -9.959 -4.078 -2.045 1.00 82.62 93 CYS A N 1
ATOM 734 C CA . CYS A 1 93 ? -10.190 -5.262 -2.871 1.00 82.62 93 CYS A CA 1
ATOM 735 C C . CYS A 1 93 ? -10.098 -5.010 -4.387 1.00 82.62 93 CYS A C 1
ATOM 737 O O . CYS A 1 93 ? -10.032 -5.978 -5.144 1.00 82.62 93 CYS A O 1
ATOM 739 N N . ILE A 1 94 ? -10.066 -3.750 -4.835 1.00 84.44 94 ILE A N 1
ATOM 740 C CA . ILE A 1 94 ? -9.865 -3.374 -6.243 1.00 84.44 94 ILE A CA 1
ATOM 741 C C . ILE A 1 94 ? -8.411 -2.957 -6.532 1.00 84.44 94 ILE A C 1
ATOM 743 O O . ILE A 1 94 ? -8.054 -2.720 -7.685 1.00 84.44 94 ILE A O 1
ATOM 747 N N . GLY A 1 95 ? -7.548 -2.939 -5.511 1.00 84.81 95 GLY A N 1
ATOM 748 C CA . GLY A 1 95 ? -6.112 -2.699 -5.625 1.00 84.81 95 GLY A CA 1
ATOM 749 C C . GLY A 1 95 ? -5.667 -1.249 -5.451 1.00 84.81 95 GLY A C 1
ATOM 750 O O . GLY A 1 95 ? -4.484 -0.967 -5.683 1.00 84.81 95 GLY A O 1
ATOM 751 N N . SER A 1 96 ? -6.569 -0.356 -5.048 1.00 88.25 96 SER A N 1
ATOM 752 C CA . SER A 1 96 ? -6.282 1.054 -4.779 1.00 88.25 96 SER A CA 1
ATOM 753 C C . SER A 1 96 ? -5.612 1.211 -3.421 1.00 88.25 96 SER A C 1
ATOM 755 O O . SER A 1 96 ? -6.019 0.572 -2.453 1.00 88.25 96 SER A O 1
ATOM 757 N N . ILE A 1 97 ? -4.598 2.076 -3.334 1.00 91.06 97 ILE A N 1
ATOM 758 C CA . ILE A 1 97 ? -3.958 2.401 -2.055 1.00 91.06 97 ILE A CA 1
ATOM 759 C C . ILE A 1 97 ? -4.872 3.357 -1.283 1.00 91.06 97 ILE A C 1
ATOM 761 O O . ILE A 1 97 ? -5.181 4.447 -1.766 1.00 91.06 97 ILE A O 1
ATOM 765 N N . MET A 1 98 ? -5.305 2.945 -0.094 1.00 90.50 98 MET A N 1
ATOM 766 C CA . MET A 1 98 ? -6.391 3.607 0.627 1.00 90.50 98 MET A CA 1
ATOM 767 C C . MET A 1 98 ? -5.984 4.927 1.277 1.00 90.50 98 MET A C 1
ATOM 769 O O . MET A 1 98 ? -6.675 5.923 1.094 1.00 90.50 98 MET A O 1
ATOM 773 N N . CYS A 1 99 ? -4.870 4.963 2.011 1.00 90.44 99 CYS A N 1
ATOM 774 C CA . CYS A 1 99 ? -4.445 6.143 2.772 1.00 90.44 99 CYS A CA 1
ATOM 775 C C . CYS A 1 99 ? -4.316 7.434 1.935 1.00 90.44 99 CYS A C 1
ATOM 777 O O . CYS A 1 99 ? -4.944 8.424 2.305 1.00 90.44 99 CYS A O 1
ATOM 779 N N . PRO A 1 100 ? -3.593 7.469 0.795 1.00 89.06 100 PRO A N 1
ATOM 780 C CA . PRO A 1 100 ? -3.511 8.678 -0.024 1.00 89.06 100 PRO A CA 1
ATOM 781 C C . PRO A 1 100 ? -4.858 9.039 -0.666 1.00 89.06 100 PRO A C 1
ATOM 783 O O . PRO A 1 100 ? -5.180 10.219 -0.786 1.00 89.06 100 PRO A O 1
ATOM 786 N N . TRP A 1 101 ? -5.678 8.049 -1.039 1.00 89.19 101 TRP A N 1
ATOM 787 C CA . TRP A 1 101 ? -7.018 8.304 -1.576 1.00 89.19 101 TRP A CA 1
ATOM 788 C C . TRP A 1 101 ? -7.941 8.938 -0.525 1.00 89.19 101 TRP A C 1
ATOM 790 O O . TRP A 1 101 ? -8.652 9.894 -0.829 1.00 89.19 101 TRP A O 1
ATOM 800 N N . LEU A 1 102 ? -7.899 8.453 0.719 1.00 90.88 102 LEU A N 1
ATOM 801 C CA . LEU A 1 102 ? -8.682 8.980 1.839 1.00 90.88 102 LEU A CA 1
ATOM 802 C C . LEU A 1 102 ? -8.210 10.368 2.265 1.00 90.88 102 LEU A C 1
ATOM 804 O O . LEU A 1 102 ? -9.038 11.261 2.422 1.00 90.88 102 LEU A O 1
ATOM 808 N N . ALA A 1 103 ? -6.896 10.572 2.377 1.00 89.06 103 ALA A N 1
ATOM 809 C CA . ALA A 1 103 ? -6.325 11.879 2.687 1.00 89.06 103 ALA A CA 1
ATOM 810 C C . ALA A 1 103 ? -6.729 12.931 1.645 1.00 89.06 103 ALA A C 1
ATOM 812 O O . ALA A 1 103 ? -7.114 14.042 2.004 1.00 89.06 103 ALA A O 1
ATOM 813 N N . ALA A 1 104 ? -6.720 12.568 0.357 1.00 88.06 104 ALA A N 1
ATOM 814 C CA . ALA A 1 104 ? -7.205 13.439 -0.709 1.00 88.06 104 ALA A CA 1
ATOM 815 C C . ALA A 1 104 ? -8.721 13.683 -0.619 1.00 88.06 104 ALA A C 1
ATOM 817 O O . ALA A 1 104 ? -9.173 14.817 -0.768 1.00 88.06 104 ALA A O 1
ATOM 818 N N . ARG A 1 105 ? -9.511 12.636 -0.350 1.00 88.62 105 ARG A N 1
ATOM 819 C CA . ARG A 1 105 ? -10.975 12.717 -0.245 1.00 88.62 105 ARG A CA 1
ATOM 820 C C . ARG A 1 105 ? -11.444 13.612 0.904 1.00 88.62 105 ARG A C 1
ATOM 822 O O . ARG A 1 105 ? -12.430 14.323 0.733 1.00 88.62 105 ARG A O 1
ATOM 829 N N . TYR A 1 106 ? -10.762 13.568 2.045 1.00 87.50 106 TYR A N 1
ATOM 830 C CA . TYR A 1 106 ? -11.106 14.345 3.240 1.00 87.50 106 TYR A CA 1
ATOM 831 C C . TYR A 1 106 ? -10.288 15.634 3.396 1.00 87.50 106 TYR A C 1
ATOM 833 O O . TYR A 1 106 ? -10.446 16.347 4.380 1.00 87.50 106 TYR A O 1
ATOM 841 N N . VAL A 1 107 ? -9.478 15.986 2.389 1.00 82.00 107 VAL A N 1
ATOM 842 C CA . VAL A 1 107 ? -8.683 17.228 2.352 1.00 82.00 107 VAL A CA 1
ATOM 843 C C . VAL A 1 107 ? -7.715 17.335 3.543 1.00 82.00 107 VAL A C 1
ATOM 845 O O . VAL A 1 107 ? -7.400 18.418 4.033 1.00 82.00 107 VAL A O 1
ATOM 848 N N . CYS A 1 108 ? -7.179 16.199 3.990 1.00 81.19 108 CYS A N 1
ATOM 849 C CA . CYS A 1 108 ? -6.165 16.130 5.039 1.00 81.19 108 CYS A CA 1
ATOM 850 C C . CYS A 1 108 ? -4.788 16.477 4.450 1.00 81.19 108 CYS A C 1
ATOM 852 O O . CYS A 1 108 ? -3.943 15.601 4.257 1.00 81.19 108 CYS A O 1
ATOM 854 N N . LEU A 1 109 ? -4.569 17.753 4.115 1.00 81.19 109 LEU A N 1
ATOM 855 C CA . LEU A 1 109 ? -3.333 18.228 3.474 1.00 81.19 109 LEU A CA 1
ATOM 856 C C . LEU A 1 109 ? -2.080 17.910 4.297 1.00 81.19 109 LEU A C 1
ATOM 858 O O . LEU A 1 109 ? -1.054 17.555 3.726 1.00 81.19 109 LEU A O 1
ATOM 862 N N . GLU A 1 110 ? -2.179 17.983 5.622 1.00 81.19 110 GLU A N 1
ATOM 863 C CA . GLU A 1 110 ? -1.093 17.638 6.546 1.00 81.19 110 GLU A CA 1
ATOM 864 C C . GLU A 1 110 ? -0.712 16.157 6.438 1.00 81.19 110 GLU A C 1
ATOM 866 O O . GLU A 1 110 ? 0.465 15.813 6.401 1.00 81.19 110 GLU A O 1
ATOM 871 N N . VAL A 1 111 ? -1.705 15.277 6.283 1.00 79.00 111 VAL A N 1
ATOM 872 C CA . VAL A 1 111 ? -1.482 13.839 6.089 1.00 79.00 111 VAL A CA 1
ATOM 873 C C . VAL A 1 111 ? -0.907 13.562 4.702 1.00 79.00 111 VAL A C 1
ATOM 875 O O . VAL A 1 111 ? -0.030 12.719 4.568 1.00 79.00 111 VAL A O 1
ATOM 878 N N . LEU A 1 112 ? -1.345 14.278 3.660 1.00 81.69 112 LEU A N 1
ATOM 879 C CA . LEU A 1 112 ? -0.739 14.160 2.329 1.00 81.69 112 LEU A CA 1
ATOM 880 C C . LEU A 1 112 ? 0.731 14.591 2.332 1.00 81.69 112 LEU A C 1
ATOM 882 O O . LEU A 1 112 ? 1.552 13.910 1.729 1.00 81.69 112 LEU A O 1
ATOM 886 N N . GLN A 1 113 ? 1.067 15.680 3.029 1.00 83.38 113 GLN A N 1
ATOM 887 C CA . GLN A 1 113 ? 2.454 16.122 3.197 1.00 83.38 113 GLN A CA 1
ATOM 888 C C . GLN A 1 113 ? 3.277 15.100 3.985 1.00 83.38 113 GLN A C 1
ATOM 890 O O . GLN A 1 113 ? 4.391 14.784 3.584 1.00 83.38 113 GLN A O 1
ATOM 895 N N . TYR A 1 114 ? 2.710 14.544 5.056 1.00 81.31 114 TYR A N 1
ATOM 896 C CA . TYR A 1 114 ? 3.336 13.481 5.840 1.00 81.31 114 TYR A CA 1
ATOM 897 C C . TYR A 1 114 ? 3.574 12.197 5.024 1.00 81.31 114 TYR A C 1
ATOM 899 O O . TYR A 1 114 ? 4.572 11.513 5.213 1.00 81.31 114 TYR A O 1
ATOM 907 N N . LEU A 1 115 ? 2.665 11.847 4.110 1.00 79.75 115 LEU A N 1
ATOM 908 C CA . LEU A 1 115 ? 2.806 10.665 3.254 1.00 79.75 115 LEU A CA 1
ATOM 909 C C . LEU A 1 115 ? 3.831 10.849 2.121 1.00 79.75 115 LEU A C 1
ATOM 911 O O . LEU A 1 115 ? 4.279 9.848 1.562 1.00 79.75 115 LEU A O 1
ATOM 915 N N . ASP A 1 116 ? 4.159 12.093 1.758 1.00 81.25 116 ASP A N 1
ATOM 916 C CA . ASP A 1 116 ? 5.117 12.433 0.693 1.00 81.25 116 ASP A CA 1
ATOM 917 C C . ASP A 1 116 ? 6.551 12.657 1.219 1.00 81.25 116 ASP A C 1
ATOM 919 O O . ASP A 1 116 ? 7.507 12.612 0.442 1.00 81.25 116 ASP A O 1
ATOM 923 N N . SER A 1 117 ? 6.708 12.895 2.529 1.00 68.56 117 SER A N 1
ATOM 924 C CA . SER A 1 117 ? 7.997 13.094 3.216 1.00 68.56 117 SER A CA 1
ATOM 925 C C . SER A 1 117 ? 8.739 11.795 3.521 1.00 68.56 117 SER A C 1
ATOM 927 O O . SER A 1 117 ? 9.983 11.789 3.372 1.00 68.56 117 SER A O 1
#

Sequence (117 aa):
MVPRTSDVANFVRYIDEARLSFIPSMGICSNSISARFVKSINSSLQPRLYTQLNAFRLVKGYDLHADLFYNGNVEEIDAAFRSGVITPYDKDCIGSIMCPWLAARYVCLEVLQYLDS

pLDDT: mean 82.61, std 14.95, range [32.03, 95.56]

Secondary structure (DSSP, 8-state):
-PPP---------EEEEEEEEE-PPTTT-SEEEEEEEEEEE-TTS-EEEEEEEEEEEB-S-SHHHHHHHHH--HHHHHHHHHTTSS-TT-B-TTS-BHHHHHHHHTT-HHHHHHHH-

Organism: NCBI:txid574789

Nearest PDB structures (foldseek):
  8tea-assembly1_D  TM=5.852E-01  e=5.131E-01  Human betaherpesvirus 5
  7m22-assembly1_D  TM=4.390E-01  e=2.889E-01  Human betaherpesvirus 5
  7t4r-assembly1_N  TM=4.331E-01  e=3.498E-01  Human betaherpesvirus 5
  7m30-assembly1_D  TM=4.488E-01  e=5.131E-01  Human betaherpesvirus 5
  2ygk-assembly1_B  TM=3.331E-01  e=1.734E-01  Saccharolobus solfataricus

Foldseek 3Di:
DDDDPPDPPPWPKDKDKDKDKAQDPPPPDQKIKIKIWIWIQGPVRDIDIDIDIDIAGEDADPPVLLCCLQPHAPVSVVVCCVVVVDHQQYAYSVGDRRQCVNCVVNVVVVSNVVSVD

Mean predicted aligned error: 9.5 Å